Protein AF-A0A0B2VM84-F1 (afdb_monomer_lite)

Sequence (145 aa):
MPCRLLSQASIYEQLFSPVVELSLTMKKHFAELNYVLDRNTAIANMMATEVADQLPSISKNDLNVILPHTRASFKIQDVVPKSHLSSFKLSKNEMEVIKPEELEETEALLEDDKRTNRQRLGILVRAIDNKKRDRASQLITFQAL

Structure (mmCIF, N/CA/C/O backbone):
data_AF-A0A0B2VM84-F1
#
_entry.id   AF-A0A0B2VM84-F1
#
loop_
_atom_site.group_PDB
_atom_site.id
_atom_site.type_symbol
_atom_site.label_atom_id
_atom_site.label_alt_id
_atom_site.label_comp_id
_atom_site.label_asym_id
_atom_site.label_entity_id
_atom_site.label_seq_id
_atom_site.pdbx_PDB_ins_code
_atom_site.Cartn_x
_atom_site.Cartn_y
_atom_site.Cartn_z
_atom_site.occupancy
_atom_site.B_iso_or_equiv
_atom_site.auth_seq_id
_atom_site.auth_comp_id
_atom_site.auth_asym_id
_atom_site.auth_atom_id
_atom_site.pdbx_PDB_model_num
ATOM 1 N N . MET A 1 1 ? 63.364 -3.658 -37.262 1.00 38.12 1 MET A N 1
ATOM 2 C CA . MET A 1 1 ? 62.745 -3.124 -36.028 1.00 38.12 1 MET A CA 1
ATOM 3 C C . MET A 1 1 ? 61.256 -2.870 -36.274 1.00 38.12 1 MET A C 1
ATOM 5 O O . MET A 1 1 ? 60.929 -1.787 -36.742 1.00 38.12 1 MET A O 1
ATOM 9 N N . PRO A 1 2 ? 60.346 -3.835 -36.038 1.00 45.31 2 PRO A N 1
ATOM 10 C CA . PRO A 1 2 ? 58.911 -3.627 -36.198 1.00 45.31 2 PRO A CA 1
ATOM 11 C C . PRO A 1 2 ? 58.244 -3.498 -34.819 1.00 45.31 2 PRO A C 1
ATOM 13 O O . PRO A 1 2 ? 57.716 -4.465 -34.291 1.00 45.31 2 PRO A O 1
ATOM 16 N N . CYS A 1 3 ? 58.275 -2.313 -34.210 1.00 47.88 3 CYS A N 1
ATOM 17 C CA . CYS A 1 3 ? 57.591 -2.063 -32.935 1.00 47.88 3 CYS A CA 1
ATOM 18 C C . CYS A 1 3 ? 56.946 -0.676 -32.969 1.00 47.88 3 CYS A C 1
ATOM 20 O O . CYS A 1 3 ? 57.579 0.290 -32.556 1.00 47.88 3 CYS A O 1
ATOM 22 N N . ARG A 1 4 ? 55.721 -0.549 -33.503 1.00 49.34 4 ARG A N 1
ATOM 23 C CA . ARG A 1 4 ? 54.883 0.662 -33.313 1.00 49.34 4 ARG A CA 1
ATOM 24 C C . ARG A 1 4 ? 53.389 0.505 -33.628 1.00 49.34 4 ARG A C 1
ATOM 26 O O . ARG A 1 4 ? 52.624 1.383 -33.258 1.00 49.34 4 ARG A O 1
ATOM 33 N N . LEU A 1 5 ? 52.949 -0.598 -34.241 1.00 50.19 5 LEU A N 1
ATOM 34 C CA . LEU A 1 5 ? 51.534 -0.794 -34.613 1.00 50.19 5 LEU A CA 1
ATOM 35 C C . LEU A 1 5 ? 50.666 -1.475 -33.535 1.00 50.19 5 LEU A C 1
ATOM 37 O O . LEU A 1 5 ? 49.448 -1.482 -33.663 1.00 50.19 5 LEU A O 1
ATOM 41 N N . LEU A 1 6 ? 51.253 -1.998 -32.453 1.00 49.97 6 LEU A N 1
ATOM 42 C CA . LEU A 1 6 ? 50.505 -2.721 -31.410 1.00 49.97 6 LEU A CA 1
ATOM 43 C C . LEU A 1 6 ? 49.846 -1.816 -30.351 1.00 49.97 6 LEU A C 1
ATOM 45 O O . LEU A 1 6 ? 48.972 -2.280 -29.627 1.00 49.97 6 LEU A O 1
ATOM 49 N N . SER A 1 7 ? 50.213 -0.530 -30.250 1.00 55.50 7 SER A N 1
ATOM 50 C CA . SER A 1 7 ? 49.675 0.338 -29.185 1.00 55.50 7 SER A CA 1
ATOM 51 C C . SER A 1 7 ? 48.321 0.966 -29.527 1.00 55.50 7 SER A C 1
ATOM 53 O O . SER A 1 7 ? 47.544 1.239 -28.620 1.00 55.50 7 SER A O 1
ATOM 55 N N . GLN A 1 8 ? 48.011 1.196 -30.809 1.00 53.94 8 GLN A N 1
ATOM 56 C CA . GLN A 1 8 ? 46.735 1.816 -31.183 1.00 53.94 8 GLN A CA 1
ATOM 57 C C . GLN A 1 8 ? 45.570 0.823 -31.094 1.00 53.94 8 GLN A C 1
ATOM 59 O O . GLN A 1 8 ? 44.517 1.185 -30.582 1.00 53.94 8 GLN A O 1
ATOM 64 N N . ALA A 1 9 ? 45.766 -0.439 -31.492 1.00 54.88 9 ALA A N 1
ATOM 65 C CA . ALA A 1 9 ? 44.729 -1.473 -31.401 1.00 54.88 9 ALA A CA 1
ATOM 66 C C . ALA A 1 9 ? 44.270 -1.723 -29.951 1.00 54.88 9 ALA A C 1
ATOM 68 O O . ALA A 1 9 ? 43.075 -1.814 -29.688 1.00 54.88 9 ALA A O 1
ATOM 69 N N . SER A 1 10 ? 45.215 -1.728 -29.004 1.00 56.16 10 SER A N 1
ATOM 70 C CA . SER A 1 10 ? 44.941 -1.925 -27.575 1.00 56.16 10 SER A CA 1
ATOM 71 C C . SER A 1 10 ? 44.101 -0.793 -26.959 1.00 56.16 10 SER A C 1
ATOM 73 O O . SER A 1 10 ? 43.207 -1.053 -26.157 1.00 56.16 10 SER A O 1
ATOM 75 N N . ILE A 1 11 ? 44.328 0.457 -27.381 1.00 57.12 11 ILE A N 1
ATOM 76 C CA . ILE A 1 11 ? 43.561 1.627 -26.917 1.00 57.12 11 ILE A CA 1
ATOM 77 C C . ILE A 1 11 ? 42.137 1.622 -27.492 1.00 57.12 11 ILE A C 1
ATOM 79 O O . ILE A 1 11 ? 41.185 1.945 -26.781 1.00 57.12 11 ILE A O 1
ATOM 83 N N . TYR A 1 12 ? 41.972 1.231 -28.762 1.00 55.03 12 TYR A N 1
ATOM 84 C CA . TYR A 1 12 ? 40.646 1.103 -29.373 1.00 55.03 12 TYR A CA 1
ATOM 85 C C . TYR A 1 12 ? 39.820 -0.009 -28.712 1.00 55.03 12 TYR A C 1
ATOM 87 O O . TYR A 1 12 ? 38.660 0.232 -28.396 1.00 55.03 12 TYR A O 1
ATOM 95 N N . GLU A 1 13 ? 40.398 -1.178 -28.411 1.00 56.72 13 GLU A N 1
ATOM 96 C CA . GLU A 1 13 ? 39.698 -2.231 -27.651 1.00 56.72 13 GLU A CA 1
ATOM 97 C C . GLU A 1 13 ? 39.296 -1.774 -26.237 1.00 56.72 13 GLU A C 1
ATOM 99 O O . GLU A 1 13 ? 38.168 -2.026 -25.807 1.00 56.72 13 GLU A O 1
ATOM 104 N N . GLN A 1 14 ? 40.176 -1.050 -25.533 1.00 57.94 14 GLN A N 1
ATOM 105 C CA . GLN A 1 14 ? 39.917 -0.571 -24.168 1.00 57.94 14 GLN A CA 1
ATOM 106 C C . GLN A 1 14 ? 38.828 0.507 -24.079 1.00 57.94 14 GLN A C 1
ATOM 108 O O . GLN A 1 14 ? 38.123 0.568 -23.074 1.00 57.94 14 GLN A O 1
ATOM 113 N N . LEU A 1 15 ? 38.666 1.350 -25.103 1.00 57.09 15 LEU A N 1
ATOM 114 C CA . LEU A 1 15 ? 37.636 2.398 -25.130 1.00 57.09 15 LEU A CA 1
ATOM 115 C C . LEU A 1 15 ? 36.313 1.923 -25.742 1.00 57.09 15 LEU A C 1
ATOM 117 O O . LEU A 1 15 ? 35.253 2.412 -25.355 1.00 57.09 15 LEU A O 1
ATOM 121 N N . PHE A 1 16 ? 36.343 0.969 -26.676 1.00 56.09 16 PHE A N 1
ATOM 122 C CA . PHE A 1 16 ? 35.137 0.501 -27.362 1.00 56.09 16 PHE A CA 1
ATOM 123 C C . PHE A 1 16 ? 34.299 -0.446 -26.487 1.00 56.09 16 PHE A C 1
ATOM 125 O O . PHE A 1 16 ? 33.072 -0.363 -26.505 1.00 56.09 16 PHE A O 1
ATOM 132 N N . SER A 1 17 ? 34.940 -1.279 -25.657 1.00 61.16 17 SER A N 1
ATOM 133 C CA . SER A 1 17 ? 34.253 -2.199 -24.734 1.00 61.16 17 SER A CA 1
ATOM 134 C C . SER A 1 17 ? 33.294 -1.495 -23.749 1.00 61.16 17 SER A C 1
ATOM 136 O O . SER A 1 17 ? 32.104 -1.818 -23.755 1.00 61.16 17 SER A O 1
ATOM 138 N N . PRO A 1 18 ? 33.723 -0.491 -22.955 1.00 64.81 18 PRO A N 1
ATOM 139 C CA . PRO A 1 18 ? 32.835 0.169 -21.995 1.00 64.81 18 PRO A CA 1
ATOM 140 C C . PRO A 1 18 ? 31.746 1.023 -22.661 1.00 64.81 18 PRO A C 1
ATOM 142 O O . PRO A 1 18 ? 30.652 1.148 -22.118 1.00 64.81 18 PRO A O 1
ATOM 145 N N . VAL A 1 19 ? 31.994 1.590 -23.850 1.00 63.38 19 VAL A N 1
ATOM 146 C CA . VAL A 1 19 ? 30.985 2.372 -24.594 1.00 63.38 19 VAL A CA 1
ATOM 147 C C . VAL A 1 19 ? 29.867 1.470 -25.126 1.00 63.38 19 VAL A C 1
ATOM 149 O O . VAL A 1 19 ? 28.690 1.838 -25.066 1.00 63.38 19 VAL A O 1
ATOM 152 N N . VAL A 1 20 ? 30.207 0.269 -25.602 1.00 64.00 20 VAL A N 1
ATOM 153 C CA . VAL A 1 20 ? 29.222 -0.737 -26.023 1.00 64.00 20 VAL A CA 1
ATOM 154 C C . VAL A 1 20 ? 28.424 -1.255 -24.821 1.00 64.00 20 VAL A C 1
ATOM 156 O O . VAL A 1 20 ? 27.203 -1.366 -24.924 1.00 64.00 20 VAL A O 1
ATOM 159 N N . GLU A 1 21 ? 29.058 -1.486 -23.668 1.00 65.00 21 GLU A N 1
ATOM 160 C CA . GLU A 1 21 ? 28.373 -1.877 -22.423 1.00 65.00 21 GLU A CA 1
ATOM 161 C C . GLU A 1 21 ? 27.431 -0.790 -21.887 1.00 65.00 21 GLU A C 1
ATOM 163 O O . GLU A 1 21 ? 26.300 -1.089 -21.493 1.00 65.00 21 GLU A O 1
ATOM 168 N N . LEU A 1 22 ? 27.840 0.482 -21.930 1.00 66.00 22 LEU A N 1
ATOM 169 C CA . LEU A 1 22 ? 26.977 1.618 -21.594 1.00 66.00 22 LEU A CA 1
ATOM 170 C C . LEU A 1 22 ? 25.791 1.714 -22.554 1.00 66.00 22 LEU A C 1
ATOM 172 O O . LEU A 1 22 ? 24.658 1.887 -22.112 1.00 66.00 22 LEU A O 1
ATOM 176 N N . SER A 1 23 ? 26.015 1.535 -23.858 1.00 63.66 23 SER A N 1
ATOM 177 C CA . SER A 1 23 ? 24.937 1.502 -24.853 1.00 63.66 23 SER A CA 1
ATOM 178 C C . SER A 1 23 ? 23.956 0.350 -24.600 1.00 63.66 23 SER A C 1
ATOM 180 O O . SER A 1 23 ? 22.741 0.540 -24.687 1.00 63.66 23 SER A O 1
ATOM 182 N N . LEU A 1 24 ? 24.457 -0.833 -24.229 1.00 65.00 24 LEU A N 1
ATOM 183 C CA . LEU A 1 24 ? 23.638 -1.991 -23.864 1.00 65.00 24 LEU A CA 1
ATOM 184 C C . LEU A 1 24 ? 22.827 -1.736 -22.586 1.00 65.00 24 LEU A C 1
ATOM 186 O O . LEU A 1 24 ? 21.648 -2.084 -22.514 1.00 65.00 24 LEU A O 1
ATOM 190 N N . THR A 1 25 ? 23.442 -1.086 -21.598 1.00 63.06 25 THR A N 1
ATOM 191 C CA . THR A 1 25 ? 22.804 -0.696 -20.336 1.00 63.06 25 THR A CA 1
ATOM 192 C C . THR A 1 25 ? 21.703 0.332 -20.585 1.00 63.06 25 THR A C 1
ATOM 194 O O . THR A 1 25 ? 20.588 0.173 -20.098 1.00 63.06 25 THR A O 1
ATOM 197 N N . MET A 1 26 ? 21.953 1.336 -21.424 1.00 64.75 26 MET A N 1
ATOM 198 C CA . MET A 1 26 ? 20.947 2.325 -21.822 1.00 64.75 26 MET A CA 1
ATOM 199 C C . MET A 1 26 ? 19.791 1.682 -22.604 1.00 64.75 26 MET A C 1
ATOM 201 O O . MET A 1 26 ? 18.635 2.014 -22.364 1.00 64.75 26 MET A O 1
ATOM 205 N N . LYS A 1 27 ? 20.061 0.698 -23.474 1.00 64.44 27 LYS A N 1
ATOM 206 C CA . LYS A 1 27 ? 19.012 -0.089 -24.154 1.00 64.44 27 LYS A CA 1
ATOM 207 C C . LYS A 1 27 ? 18.178 -0.939 -23.186 1.00 64.44 27 LYS A C 1
ATOM 209 O O . LYS A 1 27 ? 16.975 -1.068 -23.400 1.00 64.44 27 LYS A O 1
ATOM 214 N N . LYS A 1 28 ? 18.770 -1.470 -22.107 1.00 63.22 28 LYS A N 1
ATOM 215 C CA . LYS A 1 28 ? 18.033 -2.167 -21.034 1.00 63.22 28 LYS A CA 1
ATOM 216 C C . LYS A 1 28 ? 16.988 -1.272 -20.361 1.00 63.22 28 LYS A C 1
ATOM 218 O O . LYS A 1 28 ? 15.876 -1.735 -20.141 1.00 63.22 28 LYS A O 1
ATOM 223 N N . HIS A 1 29 ? 17.291 0.006 -20.125 1.00 65.31 29 HIS A N 1
ATOM 224 C CA . HIS A 1 29 ? 16.335 0.942 -19.515 1.00 65.31 29 HIS A CA 1
ATOM 225 C C . HIS A 1 29 ? 15.072 1.127 -20.375 1.00 65.31 29 HIS A C 1
ATOM 227 O O . HIS A 1 29 ? 13.965 1.213 -19.848 1.00 65.31 29 HIS A O 1
ATOM 233 N N . PHE A 1 30 ? 15.208 1.124 -21.706 1.00 65.19 30 PHE A N 1
ATOM 234 C CA . PHE A 1 30 ? 14.051 1.174 -22.608 1.00 65.19 30 PHE A CA 1
ATOM 235 C C . PHE A 1 30 ? 13.239 -0.131 -22.611 1.00 65.19 30 PHE A C 1
ATOM 237 O O . PHE A 1 30 ? 12.021 -0.086 -22.765 1.00 65.19 30 PHE A O 1
ATOM 244 N N . ALA A 1 31 ? 13.878 -1.288 -22.409 1.00 65.19 31 ALA A N 1
ATOM 245 C CA . ALA A 1 31 ? 13.170 -2.561 -22.265 1.00 65.19 31 ALA A CA 1
ATOM 246 C C . ALA A 1 31 ? 12.374 -2.633 -20.949 1.00 65.19 31 ALA A C 1
ATOM 248 O O . ALA A 1 31 ? 11.236 -3.101 -20.940 1.00 65.19 31 ALA A O 1
ATOM 249 N N . GLU A 1 32 ? 12.938 -2.120 -19.854 1.00 80.00 32 GLU A N 1
ATOM 250 C CA . GLU A 1 32 ? 12.245 -2.019 -18.564 1.00 80.00 32 GLU A CA 1
ATOM 251 C C . GLU A 1 32 ? 11.054 -1.057 -18.627 1.00 80.00 32 GLU A C 1
ATOM 253 O O . GLU A 1 32 ? 10.023 -1.324 -18.011 1.00 80.00 32 GLU A O 1
ATOM 258 N N . LEU A 1 33 ? 11.142 0.014 -19.425 1.00 86.56 33 LEU A N 1
ATOM 259 C CA . LEU A 1 33 ? 10.027 0.939 -19.618 1.00 86.56 33 LEU A CA 1
ATOM 260 C C . LEU A 1 33 ? 8.795 0.243 -20.210 1.00 86.56 33 LEU A C 1
ATOM 262 O O . LEU A 1 33 ? 7.696 0.444 -19.702 1.00 86.56 33 LEU A O 1
ATOM 266 N N . ASN A 1 34 ? 8.965 -0.604 -21.229 1.00 86.81 34 ASN A N 1
ATOM 267 C CA . ASN A 1 34 ? 7.843 -1.350 -21.812 1.00 86.81 34 ASN A CA 1
ATOM 268 C C . ASN A 1 34 ? 7.187 -2.274 -20.780 1.00 86.81 34 ASN A C 1
ATOM 270 O O . ASN A 1 34 ? 5.969 -2.272 -20.642 1.00 86.81 34 ASN A O 1
ATOM 274 N N . TYR A 1 35 ? 7.995 -2.981 -19.983 1.00 92.31 35 TYR A N 1
ATOM 275 C CA . TYR A 1 35 ? 7.478 -3.804 -18.889 1.00 92.31 35 TYR A CA 1
ATOM 276 C C . TYR A 1 35 ? 6.680 -2.978 -17.866 1.00 92.31 35 TYR A C 1
ATOM 278 O O . TYR A 1 35 ? 5.600 -3.385 -17.440 1.00 92.31 35 TYR A O 1
ATOM 286 N N . VAL A 1 36 ? 7.192 -1.806 -17.476 1.00 93.56 36 VAL A N 1
ATOM 287 C CA . VAL A 1 36 ? 6.511 -0.914 -16.527 1.00 93.56 36 VAL A CA 1
ATOM 288 C C . VAL A 1 36 ? 5.194 -0.391 -17.102 1.00 93.56 36 VAL A C 1
ATOM 290 O O . VAL A 1 36 ? 4.201 -0.346 -16.376 1.00 93.56 36 VAL A O 1
ATOM 293 N N . LEU A 1 37 ? 5.167 -0.021 -18.385 1.00 95.88 37 LEU A N 1
ATOM 294 C CA . LEU A 1 37 ? 3.957 0.450 -19.058 1.00 95.88 37 LEU A CA 1
ATOM 295 C C . LEU A 1 37 ? 2.892 -0.647 -19.114 1.00 95.88 37 LEU A C 1
ATOM 297 O O . LEU A 1 37 ? 1.783 -0.422 -18.633 1.00 95.88 37 LEU A O 1
ATOM 301 N N . ASP A 1 38 ? 3.246 -1.844 -19.581 1.00 95.94 38 ASP A N 1
ATOM 302 C CA . ASP A 1 38 ? 2.316 -2.974 -19.670 1.00 95.94 38 ASP A CA 1
ATOM 303 C C . ASP A 1 38 ? 1.765 -3.360 -18.288 1.00 95.94 38 ASP A C 1
ATOM 305 O O . ASP A 1 38 ? 0.555 -3.534 -18.110 1.00 95.94 38 ASP A O 1
ATOM 309 N N . ARG A 1 39 ? 2.638 -3.421 -17.272 1.00 97.38 39 ARG A N 1
ATOM 310 C CA . ARG A 1 39 ? 2.252 -3.697 -15.881 1.00 97.38 39 ARG A CA 1
ATOM 311 C C . ARG A 1 39 ? 1.281 -2.645 -15.347 1.00 97.38 39 ARG A C 1
ATOM 313 O O . ARG A 1 39 ? 0.287 -2.998 -14.715 1.00 97.38 39 ARG A O 1
ATOM 320 N N . ASN A 1 40 ? 1.555 -1.363 -15.579 1.00 97.44 40 ASN A N 1
ATOM 321 C CA . ASN A 1 40 ? 0.697 -0.282 -15.101 1.00 97.44 40 ASN A CA 1
ATOM 322 C C . ASN A 1 40 ? -0.659 -0.280 -15.812 1.00 97.44 40 ASN A C 1
ATOM 324 O O . ASN A 1 40 ? -1.677 -0.106 -15.147 1.00 97.44 40 ASN A O 1
ATOM 328 N N . THR A 1 41 ? -0.693 -0.531 -17.123 1.00 97.06 41 THR A N 1
ATOM 329 C CA . THR A 1 41 ? -1.944 -0.667 -17.880 1.00 97.06 41 THR A CA 1
ATOM 330 C C . THR A 1 41 ? -2.782 -1.833 -17.361 1.00 97.06 41 THR A C 1
ATOM 332 O O . THR A 1 41 ? -3.978 -1.667 -17.125 1.00 97.06 41 THR A O 1
ATOM 335 N N . ALA A 1 42 ? -2.166 -2.991 -17.109 1.00 96.94 42 ALA A N 1
ATOM 336 C CA . ALA A 1 42 ? -2.863 -4.147 -16.551 1.00 96.94 42 ALA A CA 1
ATOM 337 C C . ALA A 1 42 ? -3.433 -3.865 -15.148 1.00 96.94 42 ALA A C 1
ATOM 339 O O . ALA A 1 42 ? -4.603 -4.147 -14.894 1.00 96.94 42 ALA A O 1
ATOM 340 N N . ILE A 1 43 ? -2.638 -3.262 -14.254 1.00 97.50 43 ILE A N 1
ATOM 341 C CA . ILE A 1 43 ? -3.077 -2.918 -12.891 1.00 97.50 43 ILE A CA 1
ATOM 342 C C . ILE A 1 43 ? -4.202 -1.883 -12.920 1.00 97.50 43 ILE A C 1
ATOM 344 O O . ILE A 1 43 ? -5.195 -2.056 -12.220 1.00 97.50 43 ILE A O 1
ATOM 348 N N . ALA A 1 44 ? -4.083 -0.830 -13.732 1.00 97.44 44 ALA A N 1
ATOM 349 C CA . ALA A 1 44 ? -5.111 0.201 -13.836 1.00 97.44 44 ALA A CA 1
ATOM 350 C C . ALA A 1 44 ? -6.449 -0.383 -14.313 1.00 97.44 44 ALA A C 1
ATOM 352 O O . ALA A 1 44 ? -7.488 -0.100 -13.719 1.00 97.44 44 ALA A O 1
ATOM 353 N N . ASN A 1 45 ? -6.416 -1.252 -15.328 1.00 97.56 45 ASN A N 1
ATOM 354 C CA . ASN A 1 45 ? -7.611 -1.932 -15.823 1.00 97.56 45 ASN A CA 1
ATOM 355 C C . ASN A 1 45 ? -8.235 -2.832 -14.749 1.00 97.56 45 ASN A C 1
ATOM 357 O O . ASN A 1 45 ? -9.442 -2.755 -14.521 1.00 97.56 45 ASN A O 1
ATOM 361 N N . MET A 1 46 ? -7.426 -3.631 -14.050 1.00 96.94 46 MET A N 1
ATOM 362 C CA . MET A 1 46 ? -7.887 -4.496 -12.958 1.00 96.94 46 MET A CA 1
ATOM 363 C C . MET A 1 46 ? -8.517 -3.684 -11.817 1.00 96.94 46 MET A C 1
ATOM 365 O O . MET A 1 46 ? -9.595 -4.024 -11.337 1.00 96.94 46 MET A O 1
ATOM 369 N N . MET A 1 47 ? -7.892 -2.573 -11.416 1.00 95.94 47 MET A N 1
ATOM 370 C CA . MET A 1 47 ? -8.422 -1.682 -10.377 1.00 95.94 47 MET A CA 1
ATOM 371 C C . MET A 1 47 ? -9.741 -1.021 -10.788 1.00 95.94 47 MET A C 1
ATOM 373 O O . MET A 1 47 ? -10.615 -0.849 -9.946 1.00 95.94 47 MET A O 1
ATOM 377 N N . ALA A 1 48 ? -9.886 -0.652 -12.062 1.00 94.81 48 ALA A N 1
ATOM 378 C CA . ALA A 1 48 ? -11.072 0.035 -12.563 1.00 94.81 48 ALA A CA 1
ATOM 379 C C . ALA A 1 48 ? -12.260 -0.899 -12.845 1.00 94.81 48 ALA A C 1
ATOM 381 O O . ALA A 1 48 ? -13.398 -0.439 -12.825 1.00 94.81 48 ALA A O 1
ATOM 382 N N . THR A 1 49 ? -12.014 -2.178 -13.147 1.00 94.31 49 THR A N 1
ATOM 383 C CA . THR A 1 49 ? -13.064 -3.104 -13.613 1.00 94.31 49 THR A CA 1
ATOM 384 C C . THR A 1 49 ? -13.331 -4.251 -12.653 1.00 94.31 49 THR A C 1
ATOM 386 O O . THR A 1 49 ? -14.486 -4.541 -12.360 1.00 94.31 49 THR A O 1
ATOM 389 N N . GLU A 1 50 ? -12.282 -4.905 -12.161 1.00 93.19 50 GLU A N 1
ATOM 390 C CA . GLU A 1 50 ? -12.409 -6.123 -11.364 1.00 93.19 50 GLU A CA 1
ATOM 391 C C . GLU A 1 50 ? -12.489 -5.801 -9.876 1.00 93.19 50 GLU A C 1
ATOM 393 O O . GLU A 1 50 ? -13.340 -6.342 -9.188 1.00 93.19 50 GLU A O 1
ATOM 398 N N . VAL A 1 51 ? -11.631 -4.912 -9.371 1.00 93.81 51 VAL A N 1
ATOM 399 C CA . VAL A 1 51 ? -11.522 -4.616 -7.928 1.00 93.81 51 VAL A CA 1
ATOM 400 C C . VAL A 1 51 ? -12.354 -3.394 -7.518 1.00 93.81 51 VAL A C 1
ATOM 402 O O . VAL A 1 51 ? -12.516 -3.130 -6.326 1.00 93.81 51 VAL A O 1
ATOM 405 N N . ALA A 1 52 ? -12.912 -2.657 -8.482 1.00 89.31 52 ALA A N 1
ATOM 406 C CA . ALA A 1 52 ? -13.752 -1.497 -8.208 1.00 89.31 52 ALA A CA 1
ATOM 407 C C . ALA A 1 52 ? -14.912 -1.879 -7.273 1.00 89.31 52 ALA A C 1
ATOM 409 O O . ALA A 1 52 ? -15.615 -2.861 -7.502 1.00 89.31 52 ALA A O 1
ATOM 410 N N . ASP A 1 53 ? -15.059 -1.122 -6.185 1.00 90.00 53 ASP A N 1
ATOM 411 C CA . ASP A 1 53 ? -16.081 -1.297 -5.145 1.00 90.00 53 ASP A CA 1
ATOM 412 C C . ASP A 1 53 ? -16.083 -2.655 -4.412 1.00 90.00 53 ASP A C 1
ATOM 414 O O . ASP A 1 53 ? -16.980 -2.936 -3.612 1.00 90.00 53 ASP A O 1
ATOM 418 N N . GLN A 1 54 ? -15.056 -3.489 -4.605 1.00 92.38 54 GLN A N 1
ATOM 419 C CA . GLN A 1 54 ? -14.879 -4.718 -3.839 1.00 92.38 54 GLN A CA 1
ATOM 420 C C . GLN A 1 54 ? -14.088 -4.436 -2.560 1.00 92.38 54 GLN A C 1
ATOM 422 O O . GLN A 1 54 ? -12.889 -4.159 -2.592 1.00 92.38 54 GLN A O 1
ATOM 427 N N . LEU A 1 55 ? -14.752 -4.548 -1.409 1.00 89.12 55 LEU A N 1
ATOM 428 C CA . LEU A 1 55 ? -14.099 -4.538 -0.102 1.00 89.12 55 LEU A CA 1
ATOM 429 C C . LEU A 1 55 ? -14.168 -5.934 0.525 1.00 89.12 55 LEU A C 1
ATOM 431 O O . LEU A 1 55 ? -15.214 -6.587 0.450 1.00 89.12 55 LEU A O 1
ATOM 435 N N . PRO A 1 56 ? -13.090 -6.406 1.174 1.00 89.69 56 PRO A N 1
ATOM 436 C CA . PRO A 1 56 ? -13.160 -7.634 1.948 1.00 89.69 56 PRO A CA 1
ATOM 437 C C . PRO A 1 56 ? -14.181 -7.471 3.079 1.00 89.69 56 PRO A C 1
ATOM 439 O O . PRO A 1 56 ? -14.323 -6.396 3.667 1.00 89.69 56 PRO A O 1
ATOM 442 N N . SER A 1 57 ? -14.886 -8.552 3.413 1.00 88.50 57 SER A N 1
ATOM 443 C CA . SER A 1 57 ? -15.817 -8.550 4.541 1.00 88.50 57 SER A CA 1
ATOM 444 C C . SER A 1 57 ? -15.092 -8.177 5.834 1.00 88.50 57 SER A C 1
ATOM 446 O O . SER A 1 57 ? -14.026 -8.726 6.122 1.00 88.50 57 SER A O 1
ATOM 448 N N . ILE A 1 58 ? -15.692 -7.296 6.635 1.00 86.62 58 ILE A N 1
ATOM 449 C CA . ILE A 1 58 ? -15.140 -6.894 7.931 1.00 86.62 58 ILE A CA 1
ATOM 450 C C . ILE A 1 58 ? -15.001 -8.135 8.823 1.00 86.62 58 ILE A C 1
ATOM 452 O O . ILE A 1 58 ? -15.984 -8.769 9.211 1.00 86.62 58 ILE A O 1
ATOM 456 N N . SER A 1 59 ? -13.755 -8.479 9.137 1.00 83.94 59 SER A N 1
ATOM 457 C CA . SER A 1 59 ? -13.412 -9.528 10.089 1.00 83.94 59 SER A CA 1
ATOM 458 C C . SER A 1 59 ? -13.704 -9.045 11.511 1.00 83.94 59 SER A C 1
ATOM 460 O O . SER A 1 59 ? -13.280 -7.958 11.893 1.00 83.94 59 SER A O 1
ATOM 462 N N . LYS A 1 60 ? -14.380 -9.878 12.310 1.00 80.62 60 LYS A N 1
ATOM 463 C CA . LYS A 1 60 ? -14.537 -9.675 13.763 1.00 80.62 60 LYS A CA 1
ATOM 464 C C . LYS A 1 60 ? -13.334 -10.172 14.570 1.00 80.62 60 LYS A C 1
ATOM 466 O O . LYS A 1 60 ? -13.346 -10.065 15.789 1.00 80.62 60 LYS A O 1
ATOM 471 N N . ASN A 1 61 ? -12.346 -10.778 13.912 1.00 80.38 61 ASN A N 1
ATOM 472 C CA . ASN A 1 61 ? -11.163 -11.276 14.594 1.00 80.38 61 ASN A CA 1
ATOM 473 C C . ASN A 1 61 ? -10.282 -10.089 14.966 1.00 80.38 61 ASN A C 1
ATOM 475 O O . ASN A 1 61 ? -9.843 -9.346 14.084 1.00 80.38 61 ASN A O 1
ATOM 479 N N . ASP A 1 62 ? -10.004 -9.957 16.258 1.00 73.56 62 AS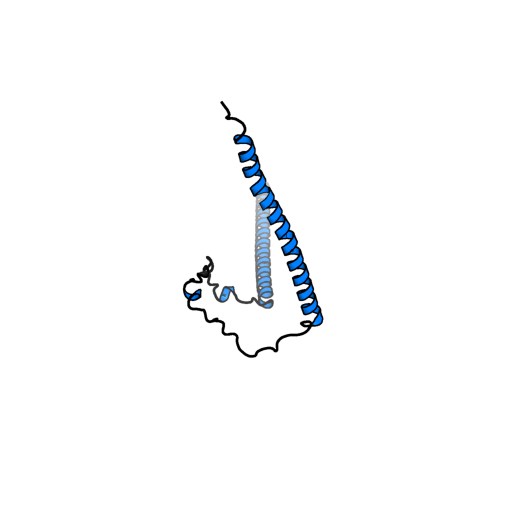P A N 1
ATOM 480 C CA . ASP A 1 62 ? -8.970 -9.060 16.744 1.00 73.56 62 ASP A CA 1
ATOM 481 C C . ASP A 1 62 ? -7.638 -9.487 16.125 1.00 73.56 62 ASP A C 1
ATOM 483 O O . ASP A 1 62 ? -7.218 -10.646 16.218 1.00 73.56 62 ASP A O 1
ATOM 487 N N . LEU A 1 63 ? -6.984 -8.556 15.434 1.00 75.19 63 LEU A N 1
ATOM 488 C CA . LEU A 1 63 ? -5.652 -8.793 14.902 1.00 75.19 63 LEU A CA 1
ATOM 489 C C . LEU A 1 63 ? -4.725 -9.051 16.089 1.00 75.19 63 LEU A C 1
ATOM 491 O O . LEU A 1 63 ? -4.570 -8.194 16.960 1.00 75.19 63 LEU A O 1
ATOM 495 N N . ASN A 1 64 ? -4.103 -10.231 16.128 1.00 70.38 64 ASN A N 1
ATOM 496 C CA . ASN A 1 64 ? -3.062 -10.485 17.108 1.00 70.38 64 ASN A CA 1
ATOM 497 C C . ASN A 1 64 ? -1.918 -9.505 16.827 1.00 70.38 64 ASN A C 1
ATOM 499 O O . ASN A 1 64 ? -1.243 -9.602 15.803 1.00 70.38 64 ASN A O 1
ATOM 503 N N . VAL A 1 65 ? -1.739 -8.541 17.731 1.00 71.62 65 VAL A N 1
ATOM 504 C CA . VAL A 1 65 ? -0.753 -7.457 17.604 1.00 71.62 65 VAL A CA 1
ATOM 505 C C . VAL A 1 65 ? 0.672 -8.021 17.524 1.00 71.62 65 VAL A C 1
ATOM 507 O O . VAL A 1 65 ? 1.571 -7.375 16.993 1.00 71.62 65 VAL A O 1
ATOM 510 N N . ILE A 1 66 ? 0.874 -9.254 18.002 1.00 78.88 66 ILE A N 1
ATOM 511 C CA . ILE A 1 66 ? 2.142 -9.973 17.909 1.00 78.88 66 ILE A CA 1
ATOM 512 C C . ILE A 1 66 ? 2.109 -10.903 16.693 1.00 78.88 66 ILE A C 1
ATOM 514 O O . ILE A 1 66 ? 1.531 -11.992 16.723 1.00 78.88 66 ILE A O 1
ATOM 518 N N . LEU A 1 67 ? 2.776 -10.468 15.624 1.00 79.00 67 LEU A N 1
ATOM 519 C CA . LEU A 1 67 ? 3.006 -11.271 14.428 1.00 79.00 67 LEU A CA 1
ATOM 520 C C . LEU A 1 67 ? 4.079 -12.340 14.714 1.00 79.00 67 LEU A C 1
ATOM 522 O O . LEU A 1 67 ? 5.150 -12.011 15.227 1.00 79.00 67 LEU A O 1
ATOM 526 N N . PRO A 1 68 ? 3.842 -13.624 14.391 1.00 84.56 68 PRO A N 1
ATOM 527 C CA . PRO A 1 68 ? 4.856 -14.655 14.562 1.00 84.56 68 PRO A CA 1
ATOM 528 C C . PRO A 1 68 ? 6.012 -14.444 13.574 1.00 84.56 68 PRO A C 1
ATOM 530 O O . PRO A 1 68 ? 5.796 -14.205 12.386 1.00 84.56 68 PRO A O 1
ATOM 533 N N . HIS A 1 69 ? 7.250 -14.587 14.048 1.00 84.31 69 HIS A N 1
ATOM 534 C CA . HIS A 1 69 ? 8.441 -14.464 13.208 1.00 84.31 69 HIS A CA 1
ATOM 535 C C . HIS A 1 69 ? 8.998 -15.830 12.791 1.00 84.31 69 HIS A C 1
ATOM 537 O O . HIS A 1 69 ? 8.824 -16.849 13.463 1.00 84.31 69 HIS A O 1
ATOM 543 N N . THR A 1 70 ? 9.734 -15.849 11.680 1.00 87.88 70 THR A N 1
ATOM 544 C CA . THR A 1 70 ? 10.531 -17.020 11.293 1.00 87.88 70 THR A CA 1
ATOM 545 C C . THR A 1 70 ? 11.838 -17.079 12.090 1.00 87.88 70 THR A C 1
ATOM 547 O O . THR A 1 70 ? 12.342 -16.062 12.572 1.00 87.88 70 THR A O 1
ATOM 550 N N . ARG A 1 71 ? 12.464 -18.264 12.166 1.00 84.25 71 ARG A N 1
ATOM 551 C CA . ARG A 1 71 ? 13.758 -18.465 12.855 1.00 84.25 71 ARG A CA 1
ATOM 552 C C . ARG A 1 71 ? 14.885 -17.561 12.329 1.00 84.25 71 ARG A C 1
ATOM 554 O O . ARG A 1 71 ? 15.820 -17.273 13.071 1.00 84.25 71 ARG A O 1
ATOM 561 N N . ALA A 1 72 ? 14.831 -17.153 11.059 1.00 83.19 72 ALA A N 1
ATOM 562 C CA . ALA A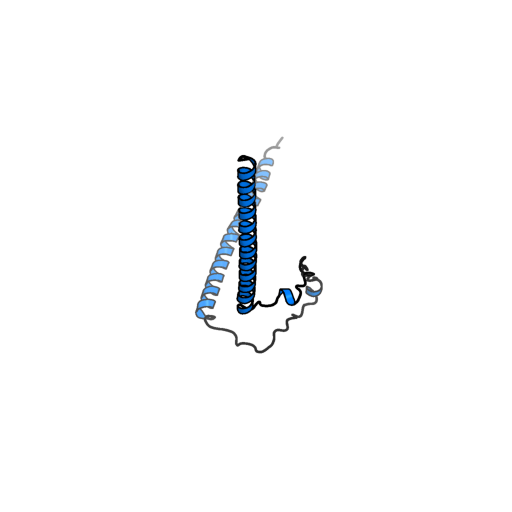 1 72 ? 15.806 -16.233 10.475 1.00 83.19 72 ALA A CA 1
ATOM 563 C C . ALA A 1 72 ? 15.567 -14.789 10.944 1.00 83.19 72 ALA A C 1
ATOM 565 O O . ALA A 1 72 ? 16.517 -14.119 11.338 1.00 83.19 72 ALA A O 1
ATOM 566 N N . SER A 1 73 ? 14.306 -14.351 10.973 1.00 80.06 73 SER A N 1
ATOM 567 C CA . SER A 1 73 ? 13.913 -13.006 11.405 1.00 80.06 73 SER A CA 1
ATOM 568 C C . SER A 1 73 ? 14.204 -12.757 12.888 1.00 80.06 73 SER A C 1
ATOM 570 O O . SER A 1 73 ? 14.695 -11.692 13.221 1.00 80.06 73 SER A O 1
ATOM 572 N N . PHE A 1 74 ? 14.027 -13.753 13.766 1.00 72.94 74 PHE A N 1
ATOM 573 C CA . PHE A 1 74 ? 14.353 -13.629 15.199 1.00 72.94 74 PHE A CA 1
ATOM 574 C C . PHE A 1 74 ? 15.833 -13.331 15.499 1.00 72.94 74 PHE A C 1
ATOM 576 O O . PHE A 1 74 ? 16.157 -12.885 16.598 1.00 72.94 74 PHE A O 1
ATOM 583 N N . LYS A 1 75 ? 16.749 -13.606 14.558 1.00 74.31 75 LYS A N 1
ATOM 584 C CA . LYS A 1 75 ? 18.175 -13.271 14.720 1.00 74.31 75 LYS A CA 1
ATOM 585 C C . LYS A 1 75 ? 18.454 -11.785 14.505 1.00 74.31 75 LYS A C 1
ATOM 587 O O . LYS A 1 75 ? 19.486 -11.297 14.955 1.00 74.31 75 LYS A O 1
ATOM 592 N N . ILE A 1 76 ? 17.563 -11.091 13.804 1.00 74.69 76 ILE A N 1
ATOM 593 C CA . ILE A 1 76 ? 17.630 -9.653 13.598 1.00 74.69 76 ILE A CA 1
ATOM 594 C C . ILE A 1 76 ? 16.911 -9.044 14.796 1.00 74.69 76 ILE A C 1
ATOM 596 O O . ILE A 1 76 ? 15.704 -9.198 14.953 1.00 74.69 76 ILE A O 1
ATOM 600 N N . GLN A 1 77 ? 17.669 -8.432 15.701 1.00 66.75 77 GLN A N 1
ATOM 601 C CA . GLN A 1 77 ? 17.061 -7.728 16.820 1.00 66.75 77 GLN A CA 1
ATOM 602 C C . GLN A 1 77 ? 16.392 -6.470 16.269 1.00 66.75 77 GLN A C 1
ATOM 604 O O . GLN A 1 77 ? 17.089 -5.565 15.807 1.00 66.75 77 GLN A O 1
ATOM 609 N N . ASP A 1 78 ? 15.062 -6.403 16.341 1.00 66.12 78 ASP A N 1
ATOM 610 C CA . ASP A 1 78 ? 14.320 -5.155 16.167 1.00 66.12 78 ASP A CA 1
ATOM 611 C C . ASP A 1 78 ? 14.646 -4.248 17.356 1.00 66.12 78 ASP A C 1
ATOM 613 O O . ASP A 1 78 ? 13.926 -4.168 18.355 1.00 66.12 78 ASP A O 1
ATOM 617 N N . VAL A 1 79 ? 15.794 -3.577 17.283 1.00 70.75 79 VAL A N 1
ATOM 618 C CA . VAL A 1 79 ? 16.100 -2.469 18.177 1.00 70.75 79 VAL A CA 1
ATOM 619 C C . VAL A 1 79 ? 15.201 -1.328 17.733 1.00 70.75 79 VAL A C 1
ATOM 621 O O . VAL A 1 79 ? 15.597 -0.493 16.927 1.00 70.75 79 VAL A O 1
ATOM 624 N N . VAL A 1 80 ? 13.966 -1.302 18.238 1.00 71.06 80 VAL A N 1
ATOM 625 C CA . VAL A 1 80 ? 13.124 -0.111 18.143 1.00 71.06 80 VAL A CA 1
ATOM 626 C C . VAL A 1 80 ? 13.895 0.988 18.866 1.00 71.06 80 VAL A C 1
ATOM 628 O O . VAL A 1 80 ? 14.094 0.874 20.084 1.00 71.06 80 VAL A O 1
ATOM 631 N N . PRO A 1 81 ? 14.390 2.019 18.158 1.00 73.69 81 PRO A N 1
ATOM 632 C CA . PRO A 1 81 ? 15.150 3.066 18.804 1.00 73.69 81 PRO A CA 1
ATOM 633 C C . PRO A 1 81 ? 14.221 3.744 19.804 1.00 73.69 81 PRO A C 1
ATOM 635 O O . PRO A 1 81 ? 13.259 4.425 19.444 1.00 73.69 81 PRO A O 1
ATOM 638 N N . LYS A 1 82 ? 14.491 3.525 21.090 1.00 71.19 82 LYS A N 1
ATOM 639 C CA . LYS A 1 82 ? 13.839 4.264 22.161 1.00 71.19 82 LYS A CA 1
ATOM 640 C C . LYS A 1 82 ? 14.364 5.688 22.055 1.00 71.19 82 LYS A C 1
ATOM 642 O O . LYS A 1 82 ? 15.464 5.982 22.511 1.00 71.19 82 LYS A O 1
ATOM 647 N N . SER A 1 83 ? 13.601 6.541 21.375 1.00 73.00 83 SER A N 1
ATOM 648 C CA . SER A 1 83 ? 13.862 7.978 21.291 1.00 73.00 83 SER A CA 1
ATOM 649 C C . SER A 1 83 ? 14.127 8.554 22.690 1.00 73.00 83 SER A C 1
ATOM 651 O O . SER A 1 83 ? 13.690 7.993 23.701 1.00 73.00 83 SER A O 1
ATOM 653 N N . HIS A 1 84 ? 14.802 9.701 22.759 1.00 70.00 84 HIS A N 1
ATOM 654 C CA . HIS A 1 84 ? 15.067 10.442 23.999 1.00 70.00 84 HIS A CA 1
ATOM 655 C C . HIS A 1 84 ? 13.801 10.733 24.833 1.00 70.00 84 HIS A C 1
ATOM 657 O O . HIS A 1 84 ? 13.902 11.019 26.019 1.00 70.00 84 HIS A O 1
ATOM 663 N N . LEU A 1 85 ? 12.612 10.613 24.235 1.00 65.06 85 LEU A N 1
ATOM 664 C CA . LEU A 1 85 ? 11.310 10.773 24.887 1.00 65.06 85 LEU A CA 1
ATOM 665 C C . LEU A 1 85 ? 10.748 9.482 25.508 1.00 65.06 85 LEU A C 1
ATOM 667 O O . LEU A 1 85 ? 9.671 9.498 26.086 1.00 65.06 85 LEU A O 1
ATOM 671 N N . SER A 1 86 ? 11.456 8.355 25.431 1.00 66.19 86 SER A N 1
ATOM 672 C CA . SER A 1 86 ? 11.009 7.079 26.019 1.00 66.19 86 SER A CA 1
ATOM 673 C C . SER A 1 86 ? 10.933 7.096 27.553 1.00 66.19 86 SER A C 1
ATOM 675 O O . SER A 1 86 ? 10.219 6.288 28.147 1.00 66.19 86 SER A O 1
ATOM 677 N N . SER A 1 87 ? 11.644 8.025 28.197 1.00 66.38 87 SER A N 1
ATOM 678 C CA . SER A 1 87 ? 11.551 8.323 29.630 1.00 66.38 87 SER A CA 1
ATOM 679 C C . SER A 1 87 ? 10.588 9.469 29.951 1.00 66.38 87 SER A C 1
ATOM 681 O O . SER A 1 87 ? 10.291 9.687 31.127 1.00 66.38 87 SER A O 1
ATOM 683 N N . PHE A 1 88 ? 10.093 10.194 28.942 1.00 69.50 88 PHE A N 1
ATOM 684 C CA . PHE A 1 88 ? 9.169 11.302 29.134 1.00 69.50 88 PHE A CA 1
ATOM 685 C C . PHE A 1 88 ? 7.778 10.743 29.438 1.00 69.50 88 PHE A C 1
ATOM 687 O O . PHE A 1 88 ? 7.035 10.318 28.555 1.00 69.50 88 PHE A O 1
ATOM 694 N N . LYS A 1 89 ? 7.452 10.686 30.727 1.00 72.56 89 LYS A N 1
ATOM 695 C CA . LYS A 1 89 ? 6.120 10.348 31.218 1.00 72.56 89 LYS A CA 1
ATOM 696 C C . LYS A 1 89 ? 5.420 11.649 31.580 1.00 72.56 89 LYS A C 1
ATOM 698 O O . LYS A 1 89 ? 5.797 12.267 32.569 1.00 72.56 89 LYS A O 1
ATOM 703 N N . LEU A 1 90 ? 4.414 12.032 30.798 1.00 71.12 90 LEU A N 1
ATOM 704 C CA . LEU A 1 90 ? 3.476 13.071 31.212 1.00 71.12 90 LEU A CA 1
ATOM 705 C C . LEU A 1 90 ? 2.713 12.568 32.440 1.00 71.12 90 LEU A C 1
ATOM 707 O O . LEU A 1 90 ? 2.222 11.432 32.465 1.00 71.12 90 LEU A O 1
ATOM 711 N N . SER A 1 91 ? 2.665 13.387 33.480 1.00 70.94 91 SER A N 1
ATOM 712 C CA . SER A 1 91 ? 1.820 13.132 34.640 1.00 70.94 91 SER A CA 1
ATOM 713 C C . SER A 1 91 ? 0.347 13.199 34.220 1.00 70.94 91 SER A C 1
ATOM 715 O O . SER A 1 91 ? -0.003 13.867 33.249 1.00 70.94 91 SER A O 1
ATOM 717 N N . LYS A 1 92 ? -0.538 12.477 34.921 1.00 65.81 92 LYS A N 1
ATOM 718 C CA . LYS A 1 92 ? -1.963 12.387 34.541 1.00 65.81 92 LYS A CA 1
ATOM 719 C C . LYS A 1 92 ? -2.625 13.764 34.415 1.00 65.81 92 LYS A C 1
ATOM 721 O O . LYS A 1 92 ? -3.422 13.945 33.509 1.00 65.81 92 LYS A O 1
ATOM 726 N N . ASN A 1 93 ? -2.202 14.714 35.244 1.00 66.75 93 ASN A N 1
ATOM 727 C CA . ASN A 1 93 ? -2.730 16.073 35.288 1.00 66.75 93 ASN A CA 1
ATOM 728 C C . ASN A 1 93 ? -2.297 16.933 34.083 1.00 66.75 93 ASN A C 1
ATOM 730 O O . ASN A 1 93 ? -2.963 17.905 33.761 1.00 66.75 93 ASN A O 1
ATOM 734 N N . GLU A 1 94 ? -1.189 16.604 33.408 1.00 64.50 94 GLU A N 1
ATOM 735 C CA . GLU A 1 94 ? -0.724 17.348 32.221 1.00 64.50 94 GLU A CA 1
ATOM 736 C C . GLU A 1 94 ? -1.491 16.965 30.950 1.00 64.50 94 GLU A C 1
ATOM 738 O O . GLU A 1 94 ? -1.452 17.693 29.961 1.00 64.50 94 GLU A O 1
ATOM 743 N N . MET A 1 95 ? -2.170 15.814 30.962 1.00 64.12 95 MET A N 1
ATOM 744 C CA . MET A 1 95 ? -2.941 15.292 29.833 1.00 64.12 95 MET A CA 1
ATOM 745 C C . MET A 1 95 ? -4.449 15.298 30.121 1.00 64.12 95 MET A C 1
ATOM 747 O O . MET A 1 95 ? -5.194 14.494 29.561 1.00 64.12 95 MET A O 1
ATOM 751 N N . GLU A 1 96 ? -4.909 16.162 31.025 1.00 72.56 96 GLU A N 1
ATOM 752 C CA . GLU A 1 96 ? -6.340 16.359 31.234 1.00 72.56 96 GLU A CA 1
ATOM 753 C C . GLU A 1 96 ? -6.900 17.211 30.094 1.00 72.56 96 GLU A C 1
ATOM 755 O O . GLU A 1 96 ? -6.354 18.251 29.722 1.00 72.56 96 GLU A O 1
ATOM 760 N N . VAL A 1 97 ? -7.986 16.725 29.493 1.00 70.69 97 VAL A N 1
ATOM 761 C CA . VAL A 1 97 ? -8.757 17.498 28.522 1.00 70.69 97 VAL A CA 1
ATOM 762 C C . VAL A 1 97 ? -9.429 18.620 29.302 1.00 70.69 97 VAL A C 1
ATOM 764 O O . VAL A 1 97 ? -10.428 18.380 29.977 1.00 70.69 97 VAL A O 1
ATOM 767 N N . ILE A 1 98 ? -8.859 19.821 29.220 1.00 73.44 98 ILE A N 1
ATOM 768 C CA . ILE A 1 98 ? -9.448 21.020 29.814 1.00 73.44 98 ILE A CA 1
ATOM 769 C C . ILE A 1 98 ? -10.793 21.251 29.132 1.00 73.44 98 ILE A C 1
ATOM 771 O O . ILE A 1 98 ? -10.870 21.357 27.901 1.00 73.44 98 ILE A O 1
ATOM 775 N N . LYS A 1 99 ? -11.864 21.293 29.923 1.00 77.12 99 LYS A N 1
ATOM 776 C CA . LYS A 1 99 ? -13.190 21.601 29.389 1.00 77.12 99 LYS A CA 1
ATOM 777 C C . LYS A 1 99 ? -13.261 23.089 29.048 1.00 77.12 99 LYS A C 1
ATOM 779 O O . LYS A 1 99 ? -12.693 23.900 29.774 1.00 77.12 99 LYS A O 1
ATOM 784 N N . PRO A 1 100 ? -13.983 23.482 27.987 1.00 67.69 100 PRO A N 1
ATOM 785 C CA . PRO A 1 100 ? -14.129 24.895 27.641 1.00 67.69 100 PRO A CA 1
ATOM 786 C C . PRO A 1 100 ? -14.725 25.725 28.793 1.00 67.69 100 PRO A C 1
ATOM 788 O O . PRO A 1 100 ? -14.338 26.875 28.962 1.00 67.69 100 PRO A O 1
ATOM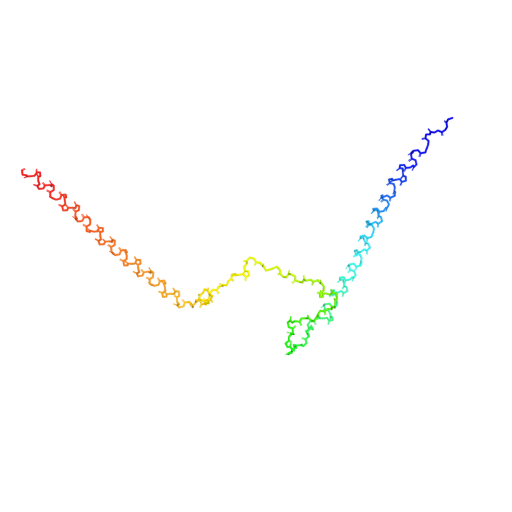 791 N N . GLU A 1 101 ? -15.571 25.127 29.641 1.00 71.12 101 GLU A N 1
ATOM 792 C CA 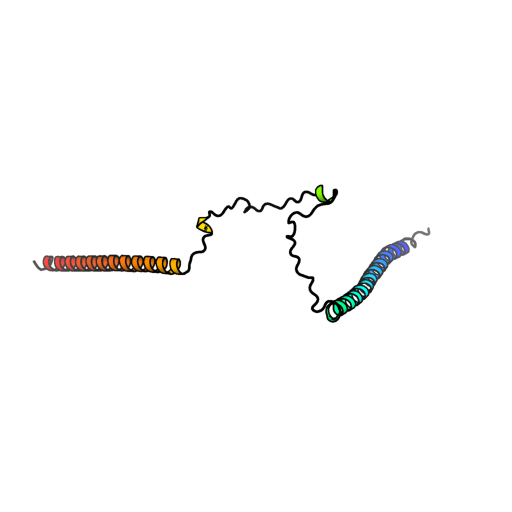. GLU A 1 101 ? -16.126 25.778 30.839 1.00 71.12 101 GLU A CA 1
ATOM 793 C C . GLU A 1 101 ? -15.041 26.208 31.851 1.00 71.12 101 GLU A C 1
ATOM 795 O O . GLU A 1 101 ? -15.145 27.260 32.476 1.00 71.12 101 GLU A O 1
ATOM 800 N N . GLU A 1 102 ? -13.960 25.431 31.980 1.00 64.00 102 GLU A N 1
ATOM 801 C CA . GLU A 1 102 ? -12.852 25.702 32.911 1.00 64.00 102 GLU A CA 1
ATOM 802 C C . GLU A 1 102 ? -11.934 26.833 32.401 1.00 64.00 102 GLU A C 1
ATOM 804 O O . GLU A 1 102 ? -11.279 27.529 33.183 1.00 64.00 102 GLU A O 1
ATOM 809 N N . LEU A 1 103 ? -11.905 27.069 31.083 1.00 63.88 103 LEU A N 1
ATOM 810 C CA . LEU A 1 103 ? -11.191 28.204 30.490 1.00 63.88 103 LEU A CA 1
ATOM 811 C C . LEU A 1 103 ? -11.908 29.527 30.787 1.00 63.88 103 LEU A C 1
ATOM 813 O O . LEU A 1 103 ? -11.261 30.506 31.148 1.00 63.88 103 LEU A O 1
ATOM 817 N N . GLU A 1 104 ? -13.239 29.551 30.716 1.00 67.75 104 GLU A N 1
ATOM 818 C CA . GLU A 1 104 ? -14.025 30.762 30.986 1.00 67.75 104 GLU A CA 1
ATOM 819 C C . GLU A 1 104 ? -13.921 31.204 32.457 1.00 67.75 104 GLU A C 1
ATOM 821 O O . GLU A 1 104 ? -13.783 32.397 32.741 1.00 67.75 104 GLU A O 1
ATOM 826 N N . GLU A 1 105 ? -13.912 30.255 33.401 1.00 61.25 105 GLU A N 1
ATOM 827 C CA . GLU A 1 105 ? -13.732 30.550 34.830 1.00 61.25 105 GLU A CA 1
ATOM 828 C C . GLU A 1 105 ? -12.331 31.101 35.138 1.00 61.25 105 GLU A C 1
ATOM 830 O O . GLU A 1 105 ? -12.189 32.068 35.893 1.00 61.25 105 GLU A O 1
ATOM 835 N N . THR A 1 106 ? -11.284 30.534 34.531 1.00 61.75 106 THR A N 1
ATOM 836 C CA . THR A 1 106 ? -9.909 31.024 34.725 1.00 61.75 106 THR A CA 1
ATOM 837 C C . THR A 1 106 ? -9.693 32.402 34.098 1.00 61.75 106 THR A C 1
ATOM 839 O O . THR A 1 106 ? -9.049 33.257 34.711 1.00 61.75 106 THR A O 1
ATOM 842 N N . GLU A 1 107 ? -10.275 32.672 32.929 1.00 64.00 107 GLU A N 1
ATOM 843 C CA . GLU A 1 107 ? -10.252 33.999 32.307 1.00 64.00 107 GLU A CA 1
ATOM 844 C C . GLU A 1 107 ? -11.013 35.042 33.141 1.00 64.00 107 GLU A C 1
ATOM 846 O O . GLU A 1 107 ? -10.511 36.154 33.331 1.00 64.00 107 GLU A O 1
ATOM 851 N N . ALA A 1 108 ? -12.171 34.687 33.708 1.00 64.25 108 ALA A N 1
ATOM 852 C CA . ALA A 1 108 ? -12.936 35.564 34.594 1.00 64.25 108 ALA A CA 1
ATOM 853 C C . ALA A 1 108 ? -12.163 35.922 35.876 1.00 64.25 108 ALA A C 1
ATOM 855 O O . ALA A 1 108 ? -12.105 37.097 36.250 1.00 64.25 108 ALA A O 1
ATOM 856 N N . LEU A 1 109 ? -11.501 34.945 36.508 1.00 63.56 109 LEU A N 1
ATOM 857 C CA . LEU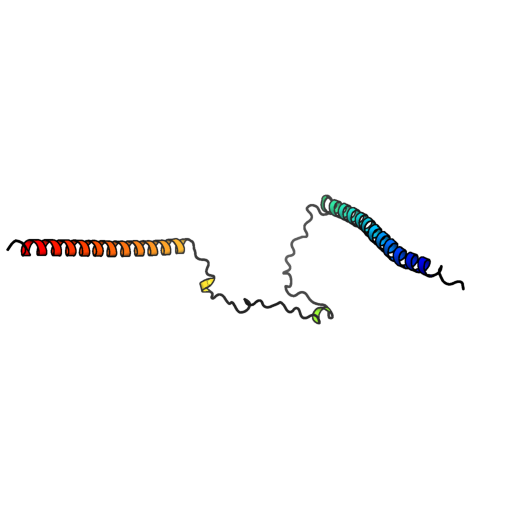 A 1 109 ? -10.653 35.178 37.685 1.00 63.56 109 LEU A CA 1
ATOM 858 C C . LEU A 1 109 ? -9.452 36.082 37.359 1.00 63.56 109 LEU A C 1
ATOM 860 O O . LEU A 1 109 ? -9.134 36.998 38.119 1.00 63.56 109 LEU A O 1
ATOM 864 N N . LEU A 1 110 ? -8.817 35.885 36.198 1.00 66.00 110 LEU A N 1
ATOM 865 C CA . LEU A 1 110 ? -7.716 36.737 35.738 1.00 66.00 110 LEU A CA 1
ATOM 866 C C . LEU A 1 110 ? -8.172 38.172 35.424 1.00 66.00 110 LEU A C 1
ATOM 868 O O . LEU A 1 110 ? -7.410 39.121 35.634 1.00 66.00 110 LEU A O 1
ATOM 872 N N . GLU A 1 111 ? -9.391 38.365 34.922 1.00 64.81 111 GLU A N 1
ATOM 873 C CA . GLU A 1 111 ? -9.962 39.697 34.697 1.00 64.81 111 GLU A CA 1
ATOM 874 C C . GLU A 1 111 ? -10.329 40.408 36.007 1.00 64.81 111 GLU A C 1
ATOM 876 O O . GLU A 1 111 ? -10.081 41.613 36.138 1.00 64.81 111 GLU A O 1
ATOM 881 N N . ASP A 1 112 ? -10.833 39.686 37.007 1.00 61.22 112 ASP A N 1
ATOM 882 C CA . ASP A 1 112 ? -11.108 40.241 38.336 1.00 61.22 112 ASP A CA 1
ATOM 883 C C . ASP A 1 112 ? -9.825 40.634 39.080 1.00 61.22 112 ASP A C 1
ATOM 885 O O . ASP A 1 112 ? -9.768 41.710 39.693 1.00 61.22 112 ASP A O 1
ATOM 889 N N . ASP A 1 113 ? -8.747 39.860 38.933 1.00 60.53 113 ASP A N 1
ATOM 890 C CA . ASP A 1 113 ? -7.428 40.224 39.454 1.00 60.53 113 ASP A CA 1
ATOM 891 C C . ASP A 1 113 ? -6.870 41.475 38.762 1.00 60.53 113 ASP A C 1
ATOM 893 O O . ASP A 1 113 ? -6.399 42.406 39.428 1.00 60.53 113 ASP A O 1
ATOM 897 N N . LYS A 1 114 ? -6.982 41.581 37.430 1.00 62.31 114 LYS A N 1
ATOM 898 C CA . LYS A 1 114 ? -6.569 42.788 36.684 1.00 62.31 114 LYS A CA 1
ATOM 899 C C . LYS A 1 114 ? -7.390 44.016 37.083 1.00 62.31 114 LYS A C 1
ATOM 901 O O . LYS A 1 114 ? -6.827 45.111 37.203 1.00 62.31 114 LYS A O 1
ATOM 906 N N . ARG A 1 115 ? -8.703 43.868 37.300 1.00 61.88 115 ARG A N 1
ATOM 907 C CA . ARG A 1 115 ? -9.598 44.951 37.749 1.00 61.88 115 ARG A CA 1
ATOM 908 C C . ARG A 1 115 ? -9.264 45.401 39.165 1.00 61.88 115 ARG A C 1
ATOM 910 O O . ARG A 1 115 ? -9.101 46.601 39.389 1.00 61.88 115 ARG A O 1
ATOM 917 N N . THR A 1 116 ? -9.081 44.464 40.090 1.00 60.25 116 THR A N 1
ATOM 918 C CA . THR A 1 116 ? -8.735 44.753 41.489 1.00 60.25 116 THR A CA 1
ATOM 919 C C . THR A 1 116 ? -7.371 45.436 41.586 1.00 60.25 116 THR A C 1
ATOM 921 O O . THR A 1 116 ? -7.214 46.435 42.296 1.00 60.25 116 THR A O 1
ATOM 924 N N . ASN A 1 117 ? -6.387 44.970 40.811 1.00 59.25 117 ASN A N 1
ATOM 925 C CA . ASN A 1 117 ? -5.050 45.555 40.804 1.00 59.25 117 ASN A CA 1
ATOM 926 C C . ASN A 1 117 ? -5.047 46.962 40.168 1.00 59.25 117 ASN A C 1
ATOM 928 O O . ASN A 1 117 ? -4.451 47.890 40.717 1.00 59.25 117 ASN A O 1
ATOM 932 N N . ARG A 1 118 ? -5.811 47.180 39.083 1.00 61.00 118 ARG A N 1
ATOM 933 C CA . ARG A 1 118 ? -6.024 48.519 38.493 1.00 61.00 118 ARG A CA 1
ATOM 934 C C . ARG A 1 118 ? -6.719 49.490 39.448 1.00 61.00 118 ARG A C 1
ATOM 936 O O . ARG A 1 118 ? -6.321 50.652 39.516 1.00 61.00 118 ARG A O 1
ATOM 943 N N . GLN A 1 119 ? -7.723 49.042 40.201 1.00 63.59 119 GLN A N 1
ATOM 944 C CA . GLN A 1 119 ? -8.407 49.883 41.190 1.00 63.59 119 GLN A CA 1
ATOM 945 C C . GLN A 1 119 ? -7.469 50.283 42.336 1.00 63.59 119 GLN A C 1
ATOM 947 O O . GLN A 1 119 ? -7.413 51.460 42.698 1.00 63.59 119 GLN A O 1
ATOM 952 N N . ARG A 1 120 ? -6.673 49.339 42.858 1.00 67.19 120 ARG A N 1
ATOM 953 C CA . ARG A 1 120 ? -5.664 49.609 43.896 1.00 67.19 120 ARG A CA 1
ATOM 954 C C . ARG A 1 120 ? -4.598 50.603 43.427 1.00 67.19 120 ARG A C 1
ATOM 956 O O . ARG A 1 120 ? -4.307 51.557 44.149 1.00 67.19 120 ARG A O 1
ATOM 963 N N . LEU A 1 121 ? -4.083 50.447 42.204 1.00 63.81 121 LEU A N 1
ATOM 964 C CA . LEU A 1 121 ? -3.171 51.420 41.590 1.00 63.81 121 LEU A CA 1
ATOM 965 C C . LEU A 1 121 ? -3.829 52.797 41.420 1.00 63.81 121 LEU A C 1
ATOM 967 O O . LEU A 1 121 ? -3.220 53.807 41.760 1.00 63.81 121 LEU A O 1
ATOM 971 N N . GLY A 1 122 ? -5.084 52.859 40.966 1.00 71.06 122 GLY A N 1
ATOM 972 C CA . GLY A 1 122 ? -5.812 54.121 40.792 1.00 71.06 122 GLY A CA 1
ATOM 973 C C . GLY A 1 122 ? -6.059 54.890 42.098 1.00 71.06 122 GLY A C 1
ATOM 974 O O . GLY A 1 122 ? -6.039 56.124 42.098 1.00 71.06 122 GLY A O 1
ATOM 975 N N . ILE A 1 123 ? -6.267 54.185 43.216 1.00 72.56 123 ILE A N 1
ATOM 976 C CA . ILE A 1 123 ? -6.387 54.790 44.554 1.00 72.56 123 ILE A CA 1
ATOM 977 C C . ILE A 1 123 ? -5.024 55.304 45.031 1.00 72.56 123 ILE A C 1
ATOM 979 O O . ILE A 1 123 ? -4.936 56.429 45.524 1.00 72.56 123 ILE A O 1
ATOM 983 N N . LEU A 1 124 ? -3.953 54.528 44.834 1.00 67.81 124 LEU A N 1
ATOM 984 C CA . LEU A 1 124 ? -2.601 54.932 45.222 1.00 67.81 124 LEU A CA 1
ATOM 985 C C . LEU A 1 124 ? -2.123 56.162 44.435 1.00 67.81 124 LEU A C 1
ATOM 987 O O . LEU A 1 124 ? -1.588 57.095 45.028 1.00 67.81 124 LEU A O 1
ATOM 991 N N . VAL A 1 125 ? -2.377 56.208 43.122 1.00 74.38 125 VAL A N 1
ATOM 992 C CA . VAL A 1 125 ? -2.057 57.367 42.269 1.00 74.38 125 VAL A CA 1
ATOM 993 C C . VAL A 1 125 ? -2.791 58.619 42.756 1.00 74.38 125 VAL A C 1
ATOM 995 O O . VAL A 1 125 ? -2.162 59.659 42.942 1.00 74.38 125 VAL A O 1
ATOM 998 N N . ARG A 1 126 ? -4.093 58.517 43.067 1.00 72.62 126 ARG A N 1
ATOM 999 C CA . ARG A 1 126 ? -4.856 59.641 43.639 1.00 72.62 126 ARG A CA 1
ATOM 1000 C C . ARG A 1 126 ? -4.324 60.088 45.003 1.00 72.62 126 ARG A C 1
ATOM 1002 O O . ARG A 1 126 ? -4.247 61.288 45.255 1.00 72.62 126 ARG A O 1
ATOM 1009 N N . ALA A 1 127 ? -3.927 59.157 45.869 1.00 74.81 127 ALA A N 1
ATOM 1010 C CA . ALA A 1 127 ? -3.337 59.486 47.166 1.00 74.81 127 ALA A CA 1
ATOM 1011 C C . ALA A 1 127 ? -1.979 60.202 47.027 1.00 74.81 127 ALA A C 1
ATOM 1013 O O . ALA A 1 127 ? -1.699 61.149 47.765 1.00 74.81 127 ALA A O 1
ATOM 1014 N N . ILE A 1 128 ? -1.148 59.794 46.061 1.00 80.12 128 ILE A N 1
ATOM 1015 C CA . ILE A 1 128 ? 0.138 60.441 45.765 1.00 80.12 128 ILE A CA 1
ATOM 1016 C C . ILE A 1 128 ? -0.077 61.862 45.227 1.00 80.12 128 ILE A C 1
ATOM 1018 O O . ILE A 1 128 ? 0.598 62.789 45.684 1.00 80.12 128 ILE A O 1
ATOM 1022 N N . ASP A 1 129 ? -1.033 62.055 44.316 1.00 72.88 129 ASP A N 1
ATOM 1023 C CA . ASP A 1 129 ? -1.359 63.373 43.761 1.00 72.88 129 ASP A CA 1
ATOM 1024 C C . ASP A 1 129 ? -1.911 64.339 44.812 1.00 72.88 129 ASP A C 1
ATOM 1026 O O . ASP A 1 129 ? -1.518 65.509 44.837 1.00 72.88 129 ASP A O 1
ATOM 1030 N N . ASN A 1 130 ? -2.775 63.863 45.712 1.00 75.88 130 ASN A N 1
ATOM 1031 C CA . ASN A 1 130 ? -3.272 64.678 46.820 1.00 75.88 130 ASN A CA 1
ATOM 1032 C C . ASN A 1 130 ? -2.131 65.065 47.770 1.00 75.88 130 ASN A C 1
ATOM 1034 O O . ASN A 1 130 ? -1.960 66.243 48.064 1.00 75.88 130 ASN A O 1
ATOM 1038 N N . LYS A 1 131 ? -1.241 64.127 48.125 1.00 74.56 131 LYS A N 1
ATOM 1039 C CA . LYS A 1 131 ? -0.059 64.421 48.957 1.00 74.56 131 LYS A CA 1
ATOM 1040 C C . LYS A 1 131 ? 0.918 65.401 48.291 1.00 74.56 131 LYS A C 1
ATOM 1042 O O . LYS A 1 131 ? 1.640 66.122 48.982 1.00 74.56 131 LYS A O 1
ATOM 1047 N N . LYS A 1 132 ? 1.002 65.414 46.956 1.00 72.06 132 LYS A N 1
ATOM 1048 C CA . LYS A 1 132 ? 1.821 66.379 46.205 1.00 72.06 132 LYS A CA 1
ATOM 1049 C C . LYS A 1 132 ? 1.192 67.774 46.225 1.00 72.06 132 LYS A C 1
ATOM 1051 O O . LYS A 1 132 ? 1.919 68.747 46.407 1.00 72.06 132 LYS A O 1
ATOM 1056 N N . ARG A 1 133 ? -0.136 67.863 46.098 1.00 71.62 133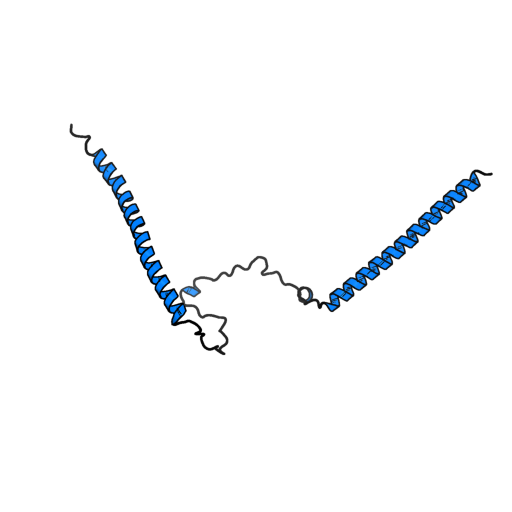 ARG A N 1
ATOM 1057 C CA . ARG A 1 133 ? -0.884 69.121 46.234 1.00 71.62 133 ARG A CA 1
ATOM 1058 C C . ARG A 1 133 ? -0.828 69.671 47.656 1.00 71.62 133 ARG A C 1
ATOM 1060 O O . ARG A 1 133 ? -0.492 70.836 47.801 1.00 71.62 133 ARG A O 1
ATOM 1067 N N . ASP A 1 134 ? -0.999 68.839 48.680 1.00 70.31 134 ASP A N 1
ATOM 1068 C CA . ASP A 1 134 ? -0.886 69.264 50.083 1.00 70.31 134 ASP A CA 1
ATOM 1069 C C . ASP A 1 134 ? 0.513 69.807 50.405 1.00 70.31 134 ASP A C 1
ATOM 1071 O O . ASP A 1 134 ? 0.648 70.832 51.070 1.00 70.31 134 ASP A O 1
ATOM 1075 N N . ARG A 1 135 ? 1.574 69.175 49.875 1.00 69.25 135 ARG A N 1
ATOM 1076 C CA . ARG A 1 135 ? 2.949 69.691 50.001 1.00 69.25 135 ARG A CA 1
ATOM 1077 C C . ARG A 1 135 ? 3.158 71.017 49.268 1.00 69.25 135 ARG A C 1
ATOM 1079 O O . ARG A 1 135 ? 3.868 71.875 49.782 1.00 69.25 135 ARG A O 1
ATOM 1086 N N . ALA A 1 136 ? 2.547 71.201 48.098 1.00 67.94 136 ALA A N 1
ATOM 1087 C CA . ALA A 1 136 ? 2.599 72.472 47.377 1.00 67.94 136 ALA A CA 1
ATOM 1088 C C . ALA A 1 136 ? 1.817 73.576 48.112 1.00 67.94 136 ALA A C 1
ATOM 1090 O O . ALA A 1 136 ? 2.309 74.693 48.228 1.00 67.94 136 ALA A O 1
ATOM 1091 N N . SER A 1 137 ? 0.651 73.257 48.677 1.00 64.12 137 SER A N 1
ATOM 1092 C CA . SER A 1 137 ? -0.142 74.184 49.489 1.00 64.12 137 SER A CA 1
ATOM 1093 C C . SER A 1 137 ? 0.568 74.579 50.787 1.00 64.12 137 SER A C 1
ATOM 1095 O O . SER A 1 137 ? 0.500 75.743 51.163 1.00 64.12 137 SER A O 1
ATOM 1097 N N . GLN A 1 138 ? 1.296 73.657 51.430 1.00 61.06 138 GLN A N 1
ATOM 1098 C CA . GLN A 1 138 ? 2.137 73.962 52.597 1.00 61.06 138 GLN A CA 1
ATOM 1099 C C . GLN A 1 138 ? 3.327 74.866 52.241 1.00 61.06 138 GLN A C 1
ATOM 1101 O O . GLN A 1 138 ? 3.664 75.762 53.004 1.00 61.06 138 GLN A O 1
ATOM 1106 N N . LEU A 1 139 ? 3.958 74.683 51.077 1.00 59.34 139 LEU A N 1
ATOM 1107 C CA . LEU A 1 139 ? 5.073 75.537 50.639 1.00 59.34 139 LEU A CA 1
ATOM 1108 C C . LEU A 1 139 ? 4.645 76.984 50.353 1.00 59.34 139 LEU A C 1
ATOM 1110 O O . LEU A 1 139 ? 5.412 77.905 50.617 1.00 59.34 139 LEU A O 1
ATOM 1114 N N . ILE A 1 140 ? 3.422 77.191 49.857 1.00 59.25 140 ILE A N 1
ATOM 1115 C CA . ILE A 1 140 ? 2.897 78.531 49.559 1.00 59.25 140 ILE A CA 1
ATOM 1116 C C . ILE A 1 140 ? 2.565 79.296 50.851 1.00 59.25 140 ILE A C 1
ATOM 1118 O O . ILE A 1 140 ? 2.831 80.492 50.933 1.00 59.25 140 ILE A O 1
ATOM 1122 N N . THR A 1 141 ? 2.052 78.629 51.891 1.00 57.09 141 THR A N 1
ATOM 1123 C CA . THR A 1 141 ? 1.789 79.276 53.189 1.00 57.09 141 THR A CA 1
ATOM 1124 C C . THR A 1 141 ? 3.060 79.637 53.957 1.00 57.09 141 THR A C 1
ATOM 1126 O O . THR A 1 141 ? 3.052 80.634 54.671 1.00 57.09 141 THR A O 1
ATOM 1129 N N . PHE A 1 142 ? 4.168 78.909 53.775 1.00 56.44 142 PHE A N 1
ATOM 1130 C CA . PHE A 1 142 ? 5.466 79.268 54.369 1.00 56.44 142 PHE A CA 1
ATOM 1131 C C . PHE A 1 142 ? 6.206 80.409 53.643 1.00 56.44 142 PHE A C 1
ATOM 1133 O O . PHE A 1 142 ? 7.172 80.929 54.191 1.00 56.44 142 PHE A O 1
ATOM 1140 N N . GLN A 1 143 ? 5.777 80.815 52.442 1.00 56.44 143 GLN A N 1
ATOM 1141 C CA . GLN A 1 143 ? 6.317 81.988 51.727 1.00 56.44 143 GLN A CA 1
ATOM 1142 C C . GLN A 1 143 ? 5.484 83.268 51.917 1.00 56.44 143 GLN A C 1
ATOM 1144 O O . GLN A 1 143 ? 5.881 84.322 51.426 1.00 56.44 143 GLN A O 1
ATOM 1149 N N . ALA A 1 144 ? 4.344 83.186 52.611 1.00 55.62 144 ALA A N 1
ATOM 1150 C CA . ALA A 1 144 ? 3.437 84.308 52.865 1.00 55.62 144 ALA A CA 1
ATOM 1151 C C . ALA A 1 144 ? 3.420 84.767 54.342 1.00 55.62 144 ALA A C 1
ATOM 1153 O O . ALA A 1 144 ? 2.490 85.466 54.748 1.00 55.62 144 ALA A O 1
ATOM 1154 N N . LEU A 1 145 ? 4.433 84.378 55.127 1.00 50.09 145 LEU A N 1
ATOM 1155 C CA . LEU A 1 145 ? 4.695 84.847 56.492 1.00 50.09 145 LEU A CA 1
ATOM 1156 C C . LEU A 1 145 ? 6.087 85.472 56.583 1.00 50.09 145 LEU A C 1
ATOM 1158 O O . LEU A 1 145 ? 7.039 84.837 56.076 1.00 50.09 145 LEU A O 1
#

Foldseek 3Di:
DPPDPPPVVVVCVVVVVVVVVVVVVVVVVVVVVVVVVVVVVVVVCCVVPVCPPDDPPDDPDDPPPDDDDDPVVVVDDPPPPCPPCVPVDDDPVNPDPDDPVNVVVVVVVVVVVVVVVVVVVVVVVVVVVVVVVVVVVVVVVVVVD

Organism: Toxocara canis (NCBI:txid6265)

Secondary structure (DSSP, 8-state):
---SSHHHHHHHHHHHHHHHHHHHHHHHHHHHHHHHHHHHHHHHHHHHHTSTT-------SPP-SSPPPPTTGGGS-------TTTT----GGGG----HHHHHHHHHHHHHHHHHHHHHHHHHHHHHHHHHHHHHHHHHHTT--

Radius of gyration: 44.04 Å; chains: 1; bounding box: 79×103×93 Å

pLDDT: mean 71.31, std 13.16, range [38.12, 97.56]